Protein AF-A0A2L2Z903-F1 (afdb_monomer)

Foldseek 3Di:
DVVVVVVVVVVVVCVVVVVQLVVQLVVVCVVPVVLVVVLVVLLVVLCVVVVNDDDPVSVVPSPSVVVSSVVSVVVD

Secondary structure (DSSP, 8-state):
-HHHHHHHHHHHHHHHHHHHHHHHHHHHHHH-HHHHHHHHHHHHHHHHHTTT---HHHHHT-HHHHHHHHHHHHH-

Structure (mmCIF, N/CA/C/O backbone):
data_AF-A0A2L2Z903-F1
#
_entry.id   AF-A0A2L2Z903-F1
#
loop_
_atom_site.group_PDB
_atom_site.id
_atom_site.type_symbol
_atom_site.label_atom_id
_atom_site.label_alt_id
_atom_site.label_comp_id
_atom_site.label_asym_id
_atom_site.label_entity_id
_atom_site.label_seq_id
_atom_site.pdbx_PDB_ins_code
_atom_site.Cartn_x
_atom_site.Cartn_y
_atom_site.Cartn_z
_atom_site.occupancy
_atom_site.B_iso_or_equiv
_atom_site.auth_seq_id
_atom_site.auth_comp_id
_atom_site.auth_asym_id
_atom_site.auth_atom_id
_atom_site.pdbx_PDB_model_num
ATOM 1 N N . ASP A 1 1 ? 22.333 3.708 -23.237 1.00 80.25 1 ASP A N 1
ATOM 2 C CA . ASP A 1 1 ? 21.260 2.811 -23.716 1.00 80.25 1 ASP A CA 1
ATOM 3 C C . ASP A 1 1 ? 20.937 1.694 -22.740 1.00 80.25 1 ASP A C 1
ATOM 5 O O . ASP A 1 1 ? 19.801 1.623 -22.297 1.00 80.25 1 ASP A O 1
ATOM 9 N N . GLU A 1 2 ? 21.911 0.888 -22.313 1.00 92.44 2 GLU A N 1
ATOM 10 C CA . GLU A 1 2 ? 21.654 -0.253 -21.415 1.00 92.44 2 GLU A CA 1
ATOM 11 C C .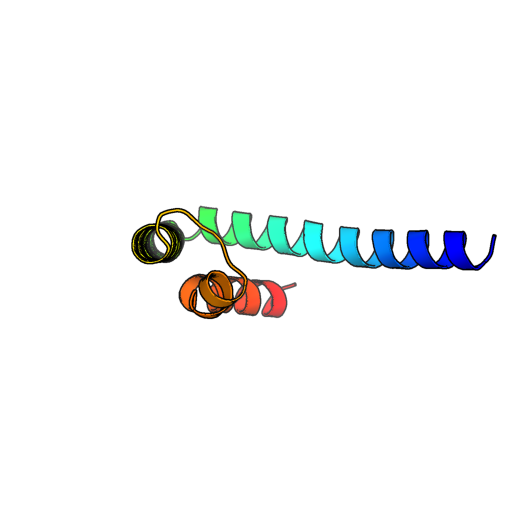 GLU A 1 2 ? 21.057 0.135 -20.047 1.00 92.44 2 GLU A C 1
ATOM 13 O O . GLU A 1 2 ? 20.080 -0.468 -19.615 1.00 92.44 2 GLU A O 1
ATOM 18 N N . LEU A 1 3 ? 21.546 1.209 -19.409 1.00 95.19 3 LEU A N 1
ATOM 19 C CA . LEU A 1 3 ? 20.954 1.731 -18.165 1.00 95.19 3 LEU A CA 1
ATOM 20 C C . LEU A 1 3 ? 19.494 2.170 -18.341 1.00 95.19 3 LEU A C 1
ATOM 22 O O . LEU A 1 3 ? 18.658 1.888 -17.490 1.00 95.19 3 LEU A O 1
ATOM 26 N N . VAL A 1 4 ? 19.177 2.831 -19.457 1.00 95.69 4 VAL A N 1
ATOM 27 C CA . VAL A 1 4 ? 17.810 3.291 -19.748 1.00 95.69 4 VAL A CA 1
ATOM 28 C C . VAL A 1 4 ? 16.891 2.092 -19.971 1.00 95.69 4 VAL A C 1
ATOM 30 O O . VAL A 1 4 ? 15.794 2.058 -19.420 1.00 95.69 4 VAL A O 1
ATOM 33 N N . ALA A 1 5 ? 17.354 1.082 -20.713 1.00 94.94 5 ALA A N 1
ATOM 34 C CA . ALA A 1 5 ? 16.610 -0.156 -20.920 1.00 94.94 5 ALA A CA 1
ATOM 35 C C . ALA A 1 5 ? 16.317 -0.879 -19.593 1.00 94.94 5 ALA A C 1
ATOM 37 O O . ALA A 1 5 ? 15.189 -1.314 -19.373 1.00 94.94 5 ALA A O 1
ATOM 38 N N . GLN A 1 6 ? 17.291 -0.940 -18.678 1.00 95.12 6 GLN A N 1
ATOM 39 C CA . GLN A 1 6 ? 17.096 -1.510 -17.341 1.00 95.12 6 GLN A CA 1
ATOM 40 C C . GLN A 1 6 ? 16.098 -0.700 -16.502 1.00 95.12 6 GLN A C 1
ATOM 42 O O . GLN A 1 6 ? 15.197 -1.282 -15.904 1.00 95.12 6 GLN A O 1
ATOM 47 N N . CYS A 1 7 ? 16.182 0.635 -16.495 1.00 96.56 7 CYS A N 1
ATOM 48 C CA . CYS A 1 7 ? 15.207 1.478 -15.792 1.00 96.56 7 CYS A CA 1
ATOM 49 C C . CYS A 1 7 ? 13.772 1.246 -16.288 1.00 96.56 7 CYS A C 1
ATOM 51 O O . CYS A 1 7 ? 12.851 1.145 -15.480 1.00 96.56 7 CYS A O 1
ATOM 53 N N . VAL A 1 8 ? 13.583 1.130 -17.606 1.00 95.50 8 VAL A N 1
ATOM 54 C CA . VAL A 1 8 ? 12.273 0.855 -18.210 1.00 95.50 8 VAL A CA 1
ATOM 55 C C . VAL A 1 8 ? 11.770 -0.543 -17.836 1.00 95.50 8 VAL A C 1
ATOM 57 O O . VAL A 1 8 ? 10.592 -0.697 -17.517 1.00 95.50 8 VAL A O 1
ATOM 60 N N . LEU A 1 9 ? 12.652 -1.547 -17.818 1.00 95.81 9 LEU A N 1
ATOM 61 C CA . LEU A 1 9 ? 12.315 -2.902 -17.378 1.00 95.81 9 LEU A CA 1
ATOM 62 C C . LEU A 1 9 ? 11.837 -2.918 -15.917 1.00 95.81 9 LEU A C 1
ATOM 64 O O . LEU A 1 9 ? 10.772 -3.464 -15.634 1.00 95.81 9 LEU A O 1
ATOM 68 N N . PHE A 1 10 ? 12.585 -2.289 -15.002 1.00 95.50 10 PHE A N 1
ATOM 69 C CA . PHE A 1 10 ? 12.203 -2.195 -13.588 1.00 95.50 10 PHE A CA 1
ATOM 70 C C . PHE A 1 10 ? 10.877 -1.460 -13.400 1.00 95.50 10 PHE A C 1
ATOM 72 O O . PHE A 1 10 ? 10.045 -1.890 -12.603 1.00 95.50 10 PHE A O 1
ATOM 79 N N . PHE A 1 11 ? 10.663 -0.382 -14.156 1.00 95.75 11 PHE A N 1
ATOM 80 C CA . PHE A 1 11 ? 9.411 0.359 -14.114 1.00 95.75 11 PHE A CA 1
ATOM 81 C C . PHE A 1 11 ? 8.226 -0.505 -14.553 1.00 95.75 11 PHE A C 1
ATOM 83 O O . PHE A 1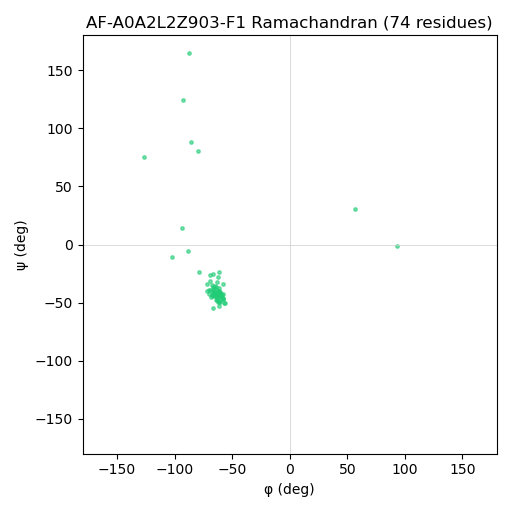 11 ? 7.239 -0.573 -13.830 1.00 95.75 11 PHE A O 1
ATOM 90 N N . MET A 1 12 ? 8.322 -1.198 -15.693 1.00 94.75 12 MET A N 1
ATOM 91 C CA . MET A 1 12 ? 7.231 -2.051 -16.183 1.00 94.75 12 MET A CA 1
ATOM 92 C C . MET A 1 12 ? 6.939 -3.216 -15.233 1.00 94.75 12 MET A C 1
ATOM 94 O O . MET A 1 12 ? 5.785 -3.439 -14.877 1.00 94.75 12 MET A O 1
ATOM 98 N N . ALA A 1 13 ? 7.976 -3.912 -14.759 1.00 93.94 13 ALA A N 1
ATOM 99 C CA . ALA A 1 13 ? 7.811 -5.021 -13.822 1.00 93.94 13 ALA A CA 1
ATOM 100 C C . ALA A 1 13 ? 7.157 -4.577 -12.498 1.00 93.94 13 ALA A C 1
ATOM 102 O O . ALA A 1 13 ? 6.292 -5.274 -11.961 1.00 93.94 13 ALA A O 1
ATOM 103 N N . GLY A 1 14 ? 7.538 -3.403 -11.982 1.00 93.81 14 GLY A N 1
ATOM 104 C CA . GLY A 1 14 ? 6.918 -2.816 -10.794 1.00 93.81 14 GLY A CA 1
ATOM 105 C C . GLY A 1 14 ? 5.501 -2.296 -11.049 1.00 93.81 14 GLY A C 1
ATOM 106 O O . GLY A 1 14 ? 4.648 -2.389 -10.168 1.00 93.81 14 GLY A O 1
ATOM 107 N N . TYR A 1 15 ? 5.229 -1.778 -12.248 1.00 95.00 15 TYR A N 1
ATOM 108 C CA . TYR A 1 15 ? 3.928 -1.227 -12.615 1.00 95.00 15 TYR A CA 1
ATOM 109 C C . TYR A 1 15 ? 2.849 -2.308 -12.676 1.00 95.00 15 TYR A C 1
ATOM 111 O O . TYR A 1 15 ? 1.850 -2.189 -11.970 1.00 95.00 15 TYR A O 1
ATOM 119 N N . ASP A 1 16 ? 3.055 -3.371 -13.459 1.00 92.38 16 ASP A N 1
ATOM 120 C CA . ASP A 1 16 ? 2.020 -4.392 -13.681 1.00 92.38 16 ASP A CA 1
ATOM 121 C C . ASP A 1 16 ? 1.621 -5.096 -12.374 1.00 92.38 16 ASP A C 1
ATOM 123 O O . ASP A 1 16 ? 0.435 -5.306 -12.093 1.00 92.38 16 ASP A O 1
ATOM 127 N N . THR A 1 17 ? 2.611 -5.410 -11.533 1.00 94.06 17 THR A N 1
ATOM 128 C CA . THR A 1 17 ? 2.405 -6.062 -10.231 1.00 94.06 17 THR A CA 1
ATOM 129 C C . THR A 1 17 ? 1.692 -5.143 -9.236 1.00 94.06 17 THR A C 1
ATOM 131 O O . THR A 1 17 ? 0.711 -5.552 -8.605 1.00 94.06 17 THR A O 1
ATOM 134 N N . THR A 1 18 ? 2.113 -3.879 -9.137 1.00 95.62 18 THR A N 1
ATOM 135 C CA . THR A 1 18 ? 1.490 -2.895 -8.237 1.00 95.62 18 THR A CA 1
ATOM 136 C C . THR A 1 18 ? 0.070 -2.549 -8.684 1.00 95.62 18 THR A C 1
ATOM 138 O O . THR A 1 18 ? -0.843 -2.511 -7.860 1.00 95.62 18 THR A O 1
ATOM 141 N N . ALA A 1 19 ? -0.151 -2.338 -9.985 1.00 95.38 19 ALA A N 1
ATOM 142 C CA . ALA A 1 19 ? -1.463 -2.014 -10.538 1.00 95.38 19 ALA A CA 1
ATOM 143 C C . ALA A 1 19 ? -2.475 -3.144 -10.306 1.00 95.38 19 ALA A C 1
ATOM 145 O O . ALA A 1 19 ? -3.612 -2.885 -9.898 1.00 95.38 19 ALA A O 1
ATOM 146 N N . SER A 1 20 ? -2.052 -4.396 -10.502 1.00 94.81 20 SER A N 1
ATOM 147 C CA . SER A 1 20 ? -2.884 -5.570 -10.221 1.00 94.81 20 SER A CA 1
ATOM 148 C C . SER A 1 20 ? -3.218 -5.659 -8.732 1.00 94.81 20 SER A C 1
ATOM 150 O O . SER A 1 20 ? -4.390 -5.765 -8.377 1.00 94.81 20 SER A O 1
ATOM 152 N N . THR A 1 21 ? -2.216 -5.508 -7.859 1.00 95.62 21 THR A N 1
ATOM 153 C CA . THR A 1 21 ? -2.407 -5.529 -6.399 1.00 95.62 21 THR A CA 1
ATOM 154 C C . THR A 1 21 ? -3.421 -4.473 -5.956 1.00 95.62 21 THR A C 1
ATOM 156 O O . THR A 1 21 ? -4.397 -4.803 -5.29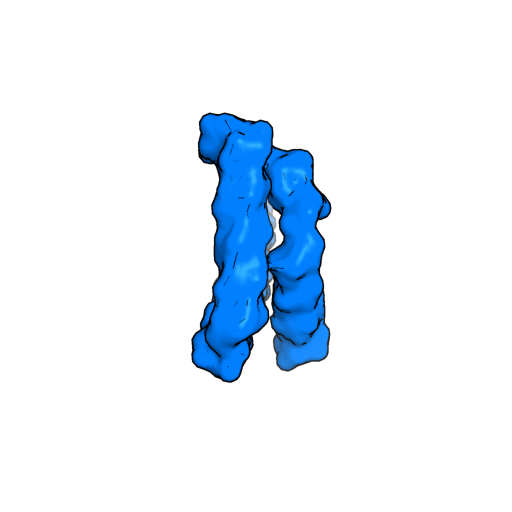2 1.00 95.62 21 THR A O 1
ATOM 159 N N . LEU A 1 22 ? -3.269 -3.216 -6.389 1.00 96.00 22 LEU A N 1
ATOM 160 C CA . LEU A 1 22 ? -4.206 -2.137 -6.049 1.00 96.00 22 LEU A CA 1
ATOM 161 C C . LEU A 1 22 ? -5.628 -2.406 -6.565 1.00 96.00 22 LEU A C 1
ATOM 163 O O . LEU A 1 22 ? -6.610 -2.111 -5.876 1.00 96.00 22 LEU A O 1
ATOM 167 N N . SER A 1 23 ? -5.752 -2.991 -7.758 1.00 96.44 23 SER A N 1
ATOM 168 C CA . SER A 1 23 ? -7.050 -3.354 -8.339 1.00 96.44 23 SER A CA 1
ATOM 169 C C . SER A 1 23 ? -7.757 -4.426 -7.504 1.00 96.44 23 SER A C 1
ATOM 171 O O . SER A 1 23 ? -8.942 -4.292 -7.201 1.00 96.44 23 SER A O 1
ATOM 173 N N . PHE A 1 24 ? -7.037 -5.457 -7.057 1.00 95.88 24 PHE A N 1
ATOM 174 C CA . PHE A 1 24 ? -7.609 -6.488 -6.191 1.00 95.88 24 PHE A CA 1
ATOM 175 C C . PHE A 1 24 ? -7.877 -5.987 -4.770 1.00 95.88 24 PHE A C 1
ATOM 177 O O . PHE A 1 24 ? -8.939 -6.274 -4.224 1.00 95.88 24 PHE A O 1
ATOM 184 N N . THR A 1 25 ? -6.992 -5.176 -4.187 1.00 96.44 25 THR A N 1
ATOM 185 C CA . THR A 1 25 ? -7.216 -4.559 -2.871 1.00 96.44 25 THR A CA 1
ATOM 186 C C . THR A 1 25 ? -8.495 -3.720 -2.871 1.00 96.44 25 THR A C 1
ATOM 188 O O . THR A 1 25 ? -9.335 -3.858 -1.983 1.00 96.44 25 THR A O 1
ATOM 191 N N . THR A 1 26 ? -8.695 -2.877 -3.889 1.00 95.50 26 THR A N 1
ATOM 192 C CA . THR A 1 26 ? -9.919 -2.064 -4.010 1.00 95.50 26 THR A CA 1
ATOM 193 C C . THR A 1 26 ? -11.164 -2.913 -4.259 1.00 95.50 26 THR A C 1
ATOM 195 O O . THR A 1 26 ? -12.217 -2.624 -3.689 1.00 95.50 26 THR A O 1
ATOM 198 N N . TYR A 1 27 ? -11.046 -3.995 -5.031 1.00 95.88 27 TYR A N 1
ATOM 199 C CA . TYR A 1 27 ? -12.114 -4.980 -5.189 1.00 95.88 27 TYR A CA 1
ATOM 200 C C . TYR A 1 27 ? -12.493 -5.645 -3.856 1.00 95.88 27 TYR A C 1
ATOM 202 O O . TYR A 1 27 ? -13.672 -5.679 -3.502 1.00 95.88 27 TYR A O 1
ATOM 210 N N . PHE A 1 28 ? -11.517 -6.107 -3.068 1.00 94.06 28 PHE A N 1
ATOM 211 C CA . PHE A 1 28 ? -11.772 -6.704 -1.756 1.00 94.06 28 PHE A CA 1
ATOM 212 C C . PHE A 1 28 ? -12.380 -5.708 -0.769 1.00 94.06 28 PHE A C 1
ATOM 214 O O . PHE A 1 28 ? -13.279 -6.086 -0.017 1.00 94.06 28 PHE A O 1
ATOM 221 N N . PHE A 1 29 ? -11.977 -4.435 -0.808 1.00 96.25 29 PHE A N 1
ATOM 222 C CA . PHE A 1 29 ? -12.639 -3.389 -0.029 1.00 96.25 29 PHE A CA 1
ATOM 223 C C . PHE A 1 29 ? -14.099 -3.185 -0.436 1.00 96.25 29 PHE A C 1
ATOM 225 O O . PHE A 1 29 ? -14.955 -3.058 0.435 1.00 96.25 29 PHE A O 1
ATOM 232 N N . ALA A 1 30 ? -14.408 -3.188 -1.736 1.00 95.94 30 ALA A N 1
ATOM 233 C CA . ALA A 1 30 ? -15.783 -3.047 -2.211 1.00 95.94 30 ALA A CA 1
ATOM 234 C C . ALA A 1 30 ? -16.684 -4.213 -1.763 1.00 95.94 30 ALA A C 1
ATOM 236 O O . ALA A 1 30 ? -17.874 -4.013 -1.521 1.00 95.94 30 ALA A O 1
ATOM 237 N N . LEU A 1 31 ? -16.120 -5.418 -1.627 1.00 95.88 31 LEU A N 1
ATOM 238 C CA . LEU A 1 31 ? -16.826 -6.592 -1.108 1.00 95.88 31 LEU A CA 1
ATOM 239 C C . LEU A 1 31 ? -16.959 -6.612 0.423 1.00 95.88 31 LEU A C 1
ATOM 241 O O . LEU A 1 31 ? -17.877 -7.253 0.928 1.00 95.88 31 LEU A O 1
ATOM 245 N N . ASN A 1 32 ? -16.075 -5.919 1.151 1.00 95.81 32 ASN A N 1
ATOM 246 C CA . ASN A 1 32 ? -16.025 -5.907 2.618 1.00 95.81 32 ASN A CA 1
ATOM 247 C C . ASN A 1 32 ? -16.048 -4.457 3.160 1.00 95.81 32 ASN A C 1
ATOM 249 O O . ASN A 1 32 ? -15.010 -3.928 3.580 1.00 95.81 32 ASN A O 1
ATOM 253 N N . PRO A 1 33 ? -17.216 -3.777 3.145 1.00 95.81 33 PRO A N 1
ATOM 254 C CA . PRO A 1 33 ? -17.325 -2.362 3.520 1.00 95.81 33 PRO A CA 1
ATOM 255 C C . PRO A 1 33 ? -16.938 -2.061 4.975 1.00 95.81 33 PRO A C 1
ATOM 257 O O . PRO A 1 33 ? -16.490 -0.961 5.295 1.00 95.81 33 PRO A O 1
ATOM 260 N N . ASP A 1 34 ? -17.109 -3.030 5.869 1.00 96.38 34 ASP A N 1
ATOM 261 C CA . ASP A 1 34 ? -16.716 -2.965 7.276 1.00 96.38 34 ASP A CA 1
ATOM 262 C C . ASP A 1 34 ? -15.190 -2.907 7.441 1.00 96.38 34 ASP A C 1
ATOM 264 O O . ASP A 1 34 ? -14.676 -2.064 8.182 1.00 96.38 34 ASP A O 1
ATOM 268 N N . VAL A 1 35 ? -14.462 -3.739 6.692 1.00 94.94 35 VAL A N 1
ATOM 269 C CA . VAL A 1 35 ? -12.993 -3.721 6.639 1.00 94.94 35 VAL A CA 1
ATOM 270 C C . VAL A 1 35 ? -12.500 -2.416 6.014 1.00 94.94 35 VAL A C 1
ATOM 272 O O . VAL A 1 35 ? -11.565 -1.798 6.526 1.00 94.94 35 VAL A O 1
ATOM 275 N N . GLN A 1 36 ? -13.167 -1.941 4.958 1.00 95.88 36 GLN A N 1
ATOM 276 C CA . GLN A 1 36 ? -12.854 -0.656 4.333 1.00 95.88 36 GLN A CA 1
ATOM 277 C C . GLN A 1 36 ? -13.025 0.524 5.306 1.00 95.88 36 GLN A C 1
ATOM 279 O O . GLN A 1 36 ? -12.167 1.406 5.367 1.00 95.88 36 GLN A O 1
ATOM 284 N N . GLU A 1 37 ? -14.115 0.559 6.079 1.00 96.44 37 GLU A N 1
ATOM 285 C CA . GLU A 1 37 ? -14.334 1.581 7.113 1.00 96.44 37 GLU A CA 1
ATOM 286 C C . GLU A 1 37 ? -13.248 1.522 8.192 1.00 96.44 37 GLU A C 1
ATOM 288 O O . GLU A 1 37 ? -12.757 2.567 8.623 1.00 96.44 37 GLU A O 1
ATOM 293 N N . LYS A 1 38 ? -12.844 0.316 8.608 1.00 95.00 38 LYS A N 1
ATOM 294 C CA . LYS A 1 38 ? -11.785 0.120 9.604 1.00 95.00 38 LYS A CA 1
ATOM 295 C C . LYS A 1 38 ? -10.448 0.700 9.125 1.00 95.00 38 LYS A C 1
ATOM 297 O O . LYS A 1 38 ? -9.894 1.564 9.802 1.00 95.00 38 LYS A O 1
ATOM 302 N N . ALA A 1 39 ? -10.003 0.317 7.926 1.00 94.44 39 ALA A N 1
ATOM 303 C CA . ALA A 1 39 ? -8.767 0.824 7.326 1.00 94.44 39 ALA A CA 1
ATOM 304 C C . ALA A 1 39 ? -8.820 2.348 7.105 1.00 94.44 39 ALA A C 1
ATOM 306 O O . ALA A 1 39 ? -7.875 3.070 7.417 1.00 94.44 39 ALA A O 1
ATOM 307 N N . ARG A 1 40 ? -9.957 2.885 6.643 1.00 94.62 40 ARG A N 1
ATOM 308 C CA . ARG A 1 40 ? -10.131 4.338 6.487 1.00 94.62 40 ARG A CA 1
ATOM 309 C C . ARG A 1 40 ? -10.059 5.078 7.824 1.00 94.62 40 ARG A C 1
ATOM 311 O O . ARG A 1 40 ? -9.484 6.164 7.891 1.00 94.62 40 ARG A O 1
ATOM 318 N N . ARG A 1 41 ? -10.628 4.518 8.893 1.00 94.81 41 ARG A N 1
ATOM 319 C CA . ARG A 1 41 ? -10.526 5.096 10.238 1.00 94.81 41 ARG A CA 1
ATOM 320 C C . ARG A 1 41 ? -9.079 5.135 10.717 1.00 94.81 41 ARG A C 1
ATOM 322 O O . ARG A 1 41 ? -8.669 6.162 11.247 1.00 94.81 41 ARG A O 1
ATOM 329 N N . GLU A 1 42 ? -8.324 4.061 10.509 1.00 93.62 42 GLU A N 1
ATOM 330 C CA . GLU A 1 42 ? -6.895 4.006 10.832 1.00 93.62 42 GLU A CA 1
ATOM 331 C C . GLU A 1 42 ? -6.111 5.107 10.101 1.00 93.62 42 GLU A C 1
ATOM 333 O O . GLU A 1 42 ? -5.394 5.874 10.743 1.00 93.62 42 GLU A O 1
ATOM 338 N N . ILE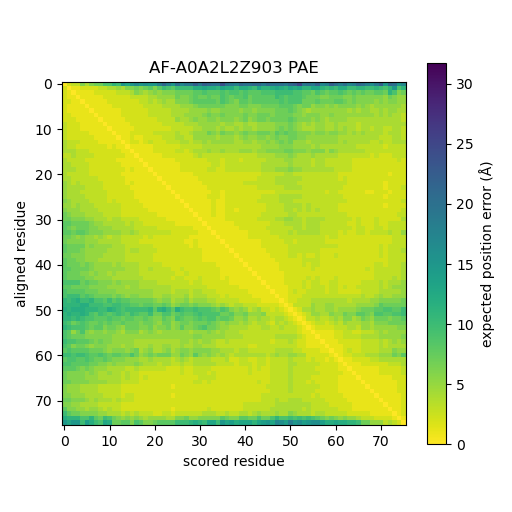 A 1 43 ? -6.339 5.278 8.793 1.00 92.88 43 ILE A N 1
ATOM 339 C CA . ILE A 1 43 ? -5.714 6.345 7.994 1.00 92.88 43 ILE A CA 1
ATOM 340 C C . ILE A 1 43 ? -6.042 7.732 8.565 1.00 92.88 43 ILE A C 1
ATOM 342 O O . ILE A 1 43 ? -5.152 8.566 8.726 1.00 92.88 43 ILE A O 1
ATOM 346 N N . HIS A 1 44 ? -7.308 7.998 8.899 1.00 93.12 44 HIS A N 1
ATOM 347 C CA . HIS A 1 44 ? -7.704 9.289 9.469 1.00 93.12 44 HIS A CA 1
ATOM 348 C C . HIS A 1 44 ? -7.109 9.547 10.856 1.00 93.12 44 HIS A C 1
ATOM 350 O O . HIS A 1 44 ? -6.760 10.688 11.158 1.00 93.12 44 HIS A O 1
ATOM 356 N N . LEU A 1 45 ? -6.999 8.516 11.699 1.00 91.38 45 LEU A N 1
ATOM 357 C CA . LEU A 1 45 ? -6.342 8.623 13.002 1.00 91.38 45 LEU A CA 1
ATOM 358 C C . LEU A 1 45 ? -4.861 8.943 12.829 1.00 91.38 45 LEU A C 1
ATOM 360 O O . LEU A 1 45 ? -4.376 9.891 13.437 1.00 91.38 45 LEU A O 1
ATOM 364 N N . CYS A 1 46 ? -4.179 8.221 11.944 1.00 90.75 46 CYS A N 1
ATOM 365 C CA . CYS A 1 46 ? -2.778 8.458 11.636 1.00 90.75 46 CYS A CA 1
ATOM 366 C C . CYS A 1 46 ? -2.544 9.898 11.149 1.00 90.75 46 CYS A C 1
ATOM 368 O O . CYS A 1 46 ? -1.748 10.618 11.741 1.00 90.75 46 CYS A O 1
ATOM 370 N N . LEU A 1 47 ? -3.330 10.365 10.170 1.00 90.75 47 LEU A N 1
ATOM 371 C CA . LEU A 1 47 ? -3.265 11.744 9.674 1.00 90.75 47 LEU A CA 1
ATOM 372 C C . LEU A 1 47 ? -3.505 12.788 10.769 1.00 90.75 47 LEU A C 1
ATOM 374 O O . LEU A 1 47 ? -2.939 13.875 10.721 1.00 90.75 47 LEU A O 1
ATOM 378 N N . LYS A 1 48 ? -4.364 12.496 11.748 1.00 90.44 48 LYS A N 1
ATOM 379 C CA . LYS A 1 48 ? -4.616 13.410 12.864 1.00 90.44 48 LYS A CA 1
ATOM 380 C C . LYS A 1 48 ? -3.407 13.499 13.800 1.00 90.44 48 LYS A C 1
ATOM 382 O O . LYS A 1 48 ? -3.059 14.599 14.216 1.00 90.44 48 LYS A O 1
ATOM 387 N N . GLU A 1 49 ? -2.780 12.368 14.111 1.00 88.19 49 GLU A N 1
ATOM 388 C CA . GLU A 1 49 ? -1.598 12.298 14.983 1.00 88.19 49 GLU A CA 1
ATOM 389 C C . GLU A 1 49 ? -0.355 12.917 14.324 1.00 88.19 49 GLU A C 1
ATOM 391 O O . GLU A 1 49 ? 0.477 13.516 15.001 1.00 88.19 49 GLU A O 1
ATOM 396 N N . THR A 1 50 ? -0.251 12.842 12.996 1.00 87.88 50 THR A N 1
ATOM 397 C CA . THR A 1 50 ? 0.869 13.401 12.223 1.00 87.88 50 THR A CA 1
ATOM 398 C C . THR A 1 50 ? 0.613 14.810 11.703 1.00 87.88 50 THR A C 1
ATOM 400 O O . THR A 1 50 ? 1.327 15.296 10.828 1.00 87.88 50 THR A O 1
ATOM 403 N N . ASN A 1 51 ? -0.411 15.490 12.225 1.00 87.81 51 ASN A N 1
ATOM 404 C CA . ASN A 1 51 ? -0.748 16.862 11.852 1.00 87.81 51 ASN A CA 1
ATOM 405 C C . ASN A 1 51 ? -1.006 17.046 10.336 1.00 87.81 51 ASN A C 1
ATOM 407 O O . ASN A 1 51 ? -0.763 18.111 9.770 1.00 87.81 51 ASN A O 1
ATOM 411 N N . GLY A 1 52 ? -1.518 15.997 9.687 1.00 85.69 52 GLY A N 1
ATOM 412 C CA . GLY A 1 52 ? -1.837 15.931 8.262 1.00 85.69 52 GLY A CA 1
ATOM 413 C C . GLY A 1 52 ? -0.721 15.372 7.378 1.00 85.69 52 GLY A C 1
ATOM 414 O O . GLY A 1 52 ? -0.924 15.257 6.170 1.00 85.69 52 GLY A O 1
ATOM 415 N N . GLU A 1 53 ? 0.435 15.012 7.938 1.00 87.69 53 GLU A N 1
ATOM 416 C CA . GLU A 1 53 ? 1.582 14.547 7.158 1.00 87.69 53 GLU A CA 1
ATOM 417 C C . GLU A 1 53 ? 1.612 13.018 7.018 1.00 87.69 53 GLU A C 1
ATOM 419 O O . GLU A 1 53 ? 1.634 12.273 7.995 1.00 87.69 53 GLU A O 1
ATOM 424 N N . LEU A 1 54 ? 1.660 12.527 5.779 1.00 86.50 54 LEU A N 1
ATOM 425 C CA . LEU A 1 54 ? 1.921 11.117 5.479 1.00 86.50 54 LEU A CA 1
ATOM 426 C C . LEU A 1 54 ? 3.433 10.889 5.418 1.00 86.50 54 LEU A C 1
ATOM 428 O O . LEU A 1 54 ? 4.050 11.009 4.360 1.00 86.50 54 LEU A O 1
ATOM 432 N N . THR A 1 55 ? 4.034 10.591 6.567 1.00 89.12 55 THR A N 1
ATOM 433 C CA . THR A 1 55 ? 5.446 10.201 6.651 1.00 89.12 55 THR A CA 1
ATOM 434 C C . THR A 1 55 ? 5.612 8.692 6.465 1.00 89.12 55 THR A C 1
ATOM 436 O O . THR A 1 55 ? 4.655 7.923 6.558 1.00 89.12 55 THR A O 1
ATOM 439 N N . TYR A 1 56 ? 6.840 8.242 6.206 1.00 88.00 56 TYR A N 1
ATOM 440 C CA . TYR A 1 56 ? 7.133 6.809 6.108 1.00 88.00 56 TYR A CA 1
ATOM 441 C C . TYR A 1 56 ? 6.780 6.069 7.409 1.00 88.00 56 TYR A C 1
ATOM 443 O O . TYR A 1 56 ? 6.123 5.030 7.379 1.00 88.00 56 TYR A O 1
ATOM 451 N N . ASP A 1 57 ? 7.136 6.658 8.550 1.00 86.88 57 ASP A N 1
ATOM 452 C CA . ASP A 1 57 ? 6.840 6.105 9.874 1.00 86.88 57 ASP A CA 1
ATOM 453 C C . ASP A 1 57 ? 5.330 6.052 10.142 1.00 86.88 57 ASP A C 1
ATOM 455 O O . ASP A 1 57 ? 4.831 5.093 10.727 1.00 86.88 57 ASP A O 1
ATOM 459 N N . ALA A 1 58 ? 4.585 7.048 9.653 1.00 87.81 58 ALA A N 1
ATOM 460 C CA . ALA A 1 58 ? 3.129 7.090 9.731 1.00 87.81 58 ALA A CA 1
ATOM 461 C C . ALA A 1 58 ? 2.473 5.930 8.964 1.00 87.81 58 ALA A C 1
ATOM 463 O O . ALA A 1 58 ? 1.509 5.336 9.434 1.00 87.81 58 ALA A O 1
ATOM 464 N N . ILE A 1 59 ? 3.009 5.578 7.794 1.00 89.25 59 ILE A N 1
ATOM 465 C CA . ILE A 1 59 ? 2.509 4.448 7.001 1.00 89.25 59 ILE A CA 1
ATOM 466 C C . ILE A 1 59 ? 2.843 3.120 7.690 1.00 89.25 59 ILE A C 1
ATOM 468 O O . ILE A 1 59 ? 2.006 2.225 7.727 1.00 89.25 59 ILE 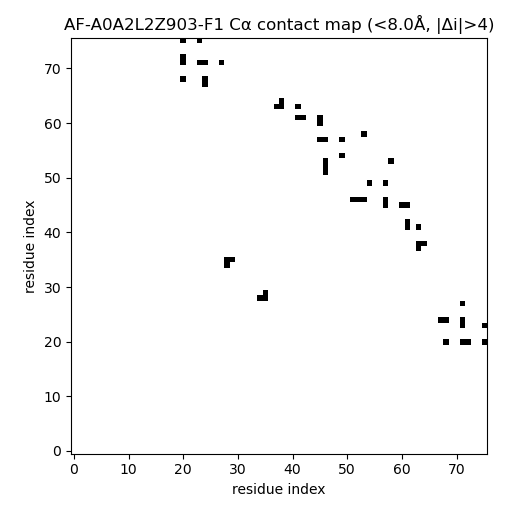A O 1
ATOM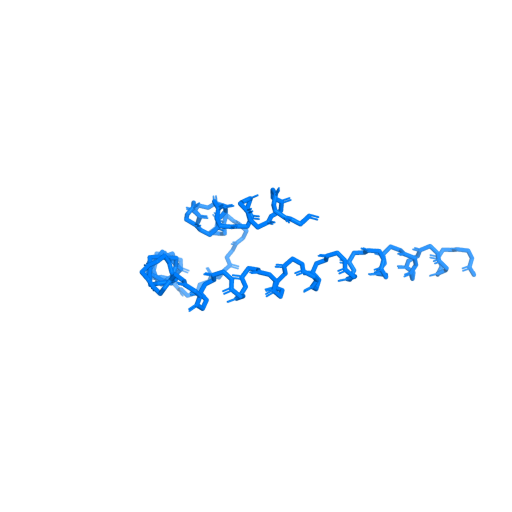 472 N N . GLN A 1 60 ? 4.036 2.998 8.280 1.00 87.19 60 GLN A N 1
ATOM 473 C CA . GLN A 1 60 ? 4.477 1.775 8.964 1.00 87.19 60 GLN A CA 1
ATOM 474 C C . GLN A 1 60 ? 3.603 1.384 10.166 1.00 87.19 60 GLN A C 1
ATOM 476 O O . GLN A 1 60 ? 3.566 0.212 10.526 1.00 87.19 60 GLN A O 1
ATOM 481 N N . ILE A 1 61 ? 2.894 2.334 10.782 1.00 86.94 61 ILE A N 1
ATOM 482 C CA . ILE A 1 61 ? 1.986 2.050 11.903 1.00 86.94 61 ILE A CA 1
ATOM 483 C C . ILE A 1 61 ? 0.555 1.687 11.465 1.00 86.94 61 ILE A C 1
A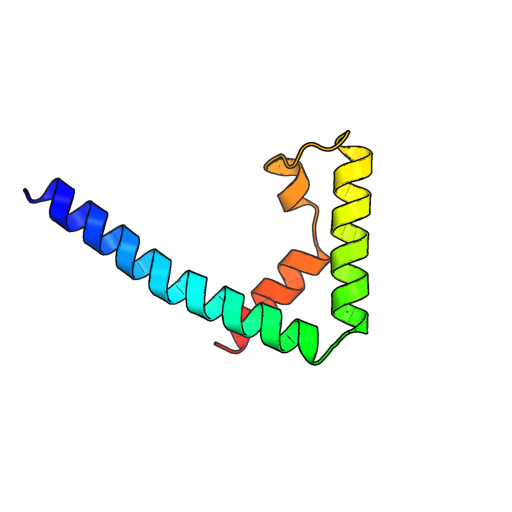TOM 485 O O . ILE A 1 61 ? -0.251 1.318 12.320 1.00 86.94 61 ILE A O 1
ATOM 489 N N . MET A 1 62 ? 0.224 1.770 10.168 1.00 91.44 62 MET A N 1
ATOM 490 C CA . MET A 1 62 ? -1.098 1.415 9.625 1.00 91.44 62 MET A CA 1
ATOM 491 C C . MET A 1 62 ? -1.238 -0.107 9.463 1.00 91.44 62 MET A C 1
ATOM 493 O O . MET A 1 62 ? -1.052 -0.668 8.382 1.00 91.44 62 MET A O 1
ATOM 497 N N . THR A 1 63 ? -1.542 -0.784 10.567 1.00 91.94 63 THR A N 1
ATOM 498 C CA . THR A 1 63 ? -1.589 -2.247 10.655 1.00 91.94 63 THR A CA 1
ATOM 499 C C . THR A 1 63 ? -2.762 -2.837 9.874 1.00 91.94 63 THR A C 1
ATOM 501 O O . THR A 1 63 ? -2.609 -3.871 9.227 1.00 91.94 63 THR A O 1
ATOM 504 N N . ASP A 1 64 ? -3.938 -2.205 9.903 1.00 90.88 64 ASP A N 1
ATOM 505 C CA . ASP A 1 64 ? -5.105 -2.718 9.177 1.00 90.88 64 ASP A CA 1
ATOM 506 C C . ASP A 1 64 ? -4.893 -2.645 7.663 1.00 90.88 64 ASP A C 1
ATOM 508 O O . ASP A 1 64 ? -5.260 -3.575 6.941 1.00 90.88 64 ASP A O 1
ATOM 512 N N . LEU A 1 65 ? -4.267 -1.570 7.178 1.00 92.06 65 LEU A N 1
ATOM 513 C CA . LEU A 1 65 ? -3.922 -1.445 5.764 1.00 92.06 65 LEU A CA 1
ATOM 514 C C . LEU A 1 65 ? -2.896 -2.508 5.326 1.00 92.06 65 LEU A C 1
ATOM 516 O O . LEU A 1 65 ? -3.076 -3.121 4.271 1.00 92.06 65 LEU A O 1
ATOM 520 N N . ASP A 1 66 ? -1.870 -2.768 6.141 1.00 93.56 66 ASP A N 1
ATOM 521 C CA . ASP A 1 66 ? -0.844 -3.787 5.870 1.00 93.56 66 ASP A CA 1
ATOM 522 C C . ASP A 1 66 ? -1.428 -5.209 5.804 1.00 93.56 66 ASP A C 1
ATOM 524 O O . ASP A 1 66 ? -1.119 -5.979 4.888 1.00 93.56 66 ASP A O 1
ATOM 528 N N . ILE A 1 67 ? -2.358 -5.535 6.710 1.00 93.31 67 ILE A N 1
ATOM 529 C CA . ILE A 1 67 ? -3.074 -6.818 6.703 1.00 93.31 67 ILE A CA 1
ATOM 530 C C . ILE A 1 67 ? -3.849 -6.999 5.395 1.00 93.31 67 ILE A C 1
ATOM 532 O O . ILE A 1 67 ? -3.791 -8.071 4.791 1.00 93.31 67 ILE A O 1
ATOM 536 N N . VAL A 1 68 ? -4.566 -5.971 4.931 1.00 94.44 68 VAL A N 1
ATOM 537 C CA . VAL A 1 68 ? -5.369 -6.076 3.702 1.00 94.44 68 VAL A CA 1
ATOM 538 C C . VAL A 1 68 ? -4.481 -6.245 2.470 1.00 94.44 68 VAL A C 1
ATOM 540 O O . VAL A 1 68 ? -4.801 -7.052 1.593 1.00 94.44 68 VAL A O 1
ATOM 543 N N . ILE A 1 69 ? -3.363 -5.519 2.389 1.00 94.38 69 ILE A N 1
ATOM 544 C CA . ILE A 1 69 ? -2.397 -5.673 1.293 1.00 94.38 69 ILE A CA 1
ATOM 545 C C . ILE A 1 69 ? -1.795 -7.082 1.319 1.00 94.38 69 ILE A C 1
ATOM 547 O O . ILE A 1 69 ? -1.767 -7.748 0.284 1.00 94.38 69 ILE A O 1
ATOM 551 N N . SER A 1 70 ? -1.396 -7.573 2.493 1.00 95.31 70 SER A N 1
ATOM 552 C CA . SER A 1 70 ? -0.863 -8.927 2.665 1.00 95.31 70 SER A CA 1
ATOM 553 C C . SER A 1 70 ? -1.866 -10.007 2.252 1.00 95.31 70 SER A C 1
ATOM 555 O O . SER A 1 70 ? -1.514 -10.928 1.516 1.00 95.31 70 SER A O 1
ATOM 557 N N . GLU A 1 71 ? -3.133 -9.883 2.650 1.00 94.50 71 GLU A N 1
ATOM 558 C CA . GLU A 1 71 ? -4.186 -10.814 2.228 1.00 94.50 71 GLU A CA 1
ATOM 559 C C . GLU A 1 71 ? -4.493 -10.709 0.731 1.00 94.50 71 GLU A C 1
ATOM 561 O O . GLU A 1 71 ? -4.748 -11.724 0.083 1.00 94.50 71 GLU A O 1
ATOM 566 N N . THR A 1 72 ? -4.409 -9.507 0.153 1.00 94.38 72 THR A N 1
ATOM 567 C CA . THR A 1 72 ? -4.540 -9.322 -1.298 1.00 94.38 72 THR A CA 1
ATOM 568 C C . THR A 1 72 ? -3.430 -10.074 -2.032 1.00 94.38 72 THR A C 1
ATOM 570 O O . THR A 1 72 ? -3.720 -10.845 -2.944 1.00 94.38 72 THR A O 1
ATOM 573 N N . LEU A 1 73 ? -2.175 -9.899 -1.608 1.00 93.31 73 LEU A N 1
ATOM 574 C CA . LEU A 1 73 ? -1.006 -10.569 -2.183 1.00 93.31 73 LEU A CA 1
ATOM 575 C C . LEU A 1 73 ? -1.005 -12.083 -1.945 1.00 93.31 73 LEU A C 1
ATOM 577 O O . LEU A 1 73 ? 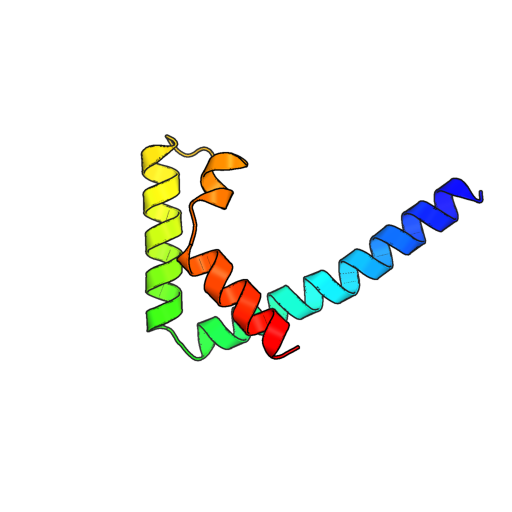-0.419 -12.817 -2.726 1.00 93.31 73 LEU A O 1
ATOM 581 N N . ARG A 1 74 ? -1.669 -12.578 -0.894 1.00 94.44 74 ARG A N 1
ATOM 582 C CA . ARG A 1 74 ? -1.869 -14.021 -0.684 1.00 94.44 74 ARG A CA 1
ATOM 583 C C . ARG A 1 74 ? -2.824 -14.632 -1.718 1.00 94.44 74 ARG A C 1
ATOM 585 O O . ARG A 1 74 ? -2.780 -15.839 -1.955 1.00 94.44 74 ARG A O 1
ATOM 592 N N . HIS A 1 75 ? -3.726 -13.823 -2.270 1.00 85.94 75 HIS A N 1
ATOM 593 C CA . HIS A 1 75 ? -4.768 -14.244 -3.206 1.00 85.94 75 HIS A CA 1
ATOM 594 C C . HIS A 1 75 ? -4.475 -13.913 -4.677 1.00 85.94 75 HIS A C 1
ATOM 596 O O . HIS A 1 75 ? -5.202 -14.409 -5.541 1.00 85.94 75 HIS A O 1
ATOM 602 N N . CYS A 1 76 ? -3.445 -13.110 -4.945 1.00 78.88 76 CYS A N 1
ATOM 603 C CA . CYS A 1 76 ? -2.930 -12.797 -6.280 1.00 78.88 76 CYS A CA 1
ATOM 604 C C . CYS A 1 76 ? -1.697 -13.647 -6.591 1.00 78.88 76 CYS A C 1
ATOM 606 O O . CYS A 1 76 ? -1.563 -14.058 -7.764 1.00 78.88 76 CYS A O 1
#

Solvent-accessible surface area (backbone atoms only — not comparable to full-atom values): 4277 Å² total; per-residue (Å²): 107,70,66,59,54,48,53,52,50,55,49,52,62,52,44,59,56,49,53,50,49,53,53,49,39,53,50,53,31,72,77,33,59,69,61,39,50,50,35,51,49,51,53,53,52,46,29,60,77,47,78,68,46,88,45,74,71,54,56,73,68,41,58,63,52,50,52,49,52,52,54,36,64,74,75,106

InterPro domains:
  IPR00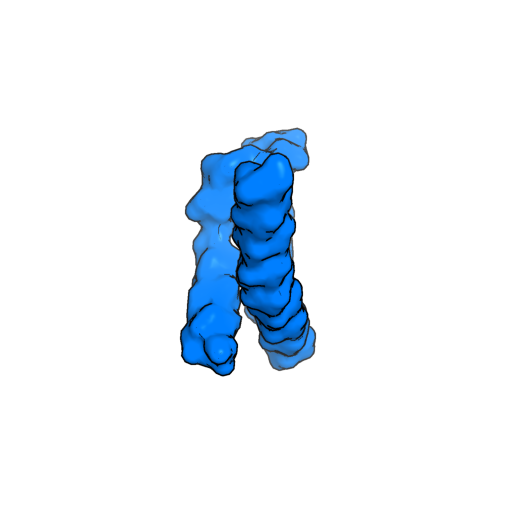1128 Cytochrome P450 [PF00067] (1-74)
  IPR002401 Cytochrome P450, E-class, group I [PR00463] (2-19)
  IPR002401 Cytochrome P450, E-class, group I [PR00463] (22-48)
  IPR002401 Cytochrome P450, E-class, group I [PR00463] (66-76)
  IPR036396 Cytochrome P450 superfamily [G3DSA:1.10.630.10] (1-76)
  IPR036396 Cytochrome P450 superfamily [SSF48264] (1-75)
  IPR050476 Insect Cytochrome P450 Detoxification [PTHR24292] (1-75)

Radius of gyration: 15.71 Å; Cα contacts (8 Å, |Δi|>4): 29; chains: 1; bounding box: 39×31×39 Å

Mean predicted aligned error: 3.89 Å

Organism: Parasteatoda tepidariorum (NCBI:txid114398)

pLDDT: mean 92.78, std 3.78, range [78.88, 96.56]

Nearest PDB structures (foldseek):
  3kik-assembly1_A  TM=4.405E-01  e=8.211E+00  Saccharomyces cerevisiae

Sequence (76 aa):
DELVAQCVLFFMAGYDTTASTLSFTTYFFALNPDVQEKARREIHLCLKETNGELTYDAIQIMTDLDIVISETLRHC